Protein AF-A0AAW1MK62-F1 (afdb_monomer_lite)

Secondary structure (DSSP, 8-state):
--TT-HHHHHHHHHHHHHHHHHTHHHHS-----HHHHHH-HHHHHEEEEEEEPTT-EEEEEE---SS---HHHHHHHHHHHHHHHHHHHHHS---EEEEEE--TT--HHHHTTS---S-GGGHHHHS-GGGSBGGGTSSBPPHHHHHHHHHHHHHHTHHHHHHHHS-PPP-

Sequence (171 aa):
MCKNNLDKAKIKFENYVEARSIYGHIFQNRFLEEDAFKDSLTHRCLAVVPQLTEDCYRILILKIPKNNMSGEDFYECMRYILLNADFGLANTSEAGHICIIDCTFLPEKLKQRIQIHNSPEDLLECFPPEYIPKEFGGKSQHCDQNSDNWRRFFIENRIWIRKHDEMKMRD

Foldseek 3Di:
DCPPDPVVVVVVVVVVVVCCVVPVVLLAPLFDDLVNLVPAVLLVFWFWFPDADPLQATEIEGEDDPDDDDPVSVSNNSSVLVLVQVCCVVPHPHPYYDYHYPCVRPDPVVVVPDDDDPALQVVVVVDPLCRRDVVSVGDHHHRSVRSVVVSVVCVVCSVVSVVVNPDDDDD

Structure (mmCIF, N/CA/C/O backbone):
data_AF-A0AAW1MK62-F1
#
_entry.id   AF-A0AAW1MK62-F1
#
loop_
_atom_site.group_PDB
_atom_site.id
_atom_site.type_symbol
_atom_site.label_atom_id
_atom_site.label_alt_id
_atom_site.label_comp_id
_atom_site.label_asym_id
_atom_site.label_entity_id
_atom_site.label_seq_id
_atom_site.pdbx_PDB_ins_code
_atom_site.Cartn_x
_atom_site.Cartn_y
_atom_site.Cartn_z
_atom_site.occupancy
_atom_site.B_iso_or_equiv
_atom_site.auth_seq_id
_atom_site.auth_comp_id
_atom_site.auth_asym_id
_atom_site.auth_atom_id
_atom_site.pdbx_PDB_model_num
ATOM 1 N N . MET A 1 1 ? -9.325 -14.473 -2.824 1.00 62.44 1 MET A N 1
ATOM 2 C CA . MET A 1 1 ? -8.630 -15.649 -3.407 1.00 62.44 1 MET A CA 1
ATOM 3 C C . MET A 1 1 ? -9.512 -16.427 -4.386 1.00 62.44 1 MET A C 1
ATOM 5 O O . MET A 1 1 ? -10.730 -16.375 -4.258 1.00 62.44 1 MET A O 1
ATOM 9 N N . CYS A 1 2 ? -8.928 -17.146 -5.354 1.00 81.31 2 CYS A N 1
ATOM 10 C CA . CYS A 1 2 ? -9.669 -17.945 -6.351 1.00 81.31 2 CYS A CA 1
ATOM 11 C C . CYS A 1 2 ? -10.224 -19.274 -5.813 1.00 81.31 2 CYS A C 1
ATOM 13 O O . CYS A 1 2 ? -10.893 -19.976 -6.561 1.00 81.31 2 CYS A O 1
ATOM 15 N N . LYS A 1 3 ? -9.990 -19.604 -4.530 1.00 86.50 3 LYS A N 1
ATOM 16 C CA . LYS A 1 3 ? -10.487 -20.822 -3.856 1.00 86.50 3 LYS A CA 1
ATOM 17 C C . LYS A 1 3 ? -10.233 -22.092 -4.690 1.00 86.50 3 LYS A C 1
ATOM 19 O O . LYS A 1 3 ? -11.140 -22.889 -4.891 1.00 86.50 3 LYS A O 1
ATOM 24 N N . ASN A 1 4 ? -9.016 -22.220 -5.227 1.00 84.56 4 ASN A N 1
ATOM 25 C CA . ASN A 1 4 ? -8.578 -23.316 -6.106 1.00 84.56 4 ASN A CA 1
ATOM 26 C C . ASN A 1 4 ? -9.387 -23.493 -7.407 1.00 84.56 4 ASN A C 1
ATOM 28 O O . ASN A 1 4 ? -9.309 -24.535 -8.047 1.00 84.56 4 ASN A O 1
ATOM 32 N N . ASN A 1 5 ? -10.145 -22.482 -7.832 1.00 94.12 5 ASN A N 1
ATOM 33 C CA . ASN A 1 5 ? -10.826 -22.493 -9.120 1.00 94.12 5 ASN A CA 1
ATOM 34 C C . ASN A 1 5 ? -9.880 -21.978 -10.220 1.00 94.12 5 ASN A C 1
ATOM 36 O O . ASN A 1 5 ? -9.497 -20.803 -10.213 1.00 94.12 5 ASN A O 1
ATOM 40 N N . LEU A 1 6 ? -9.517 -22.868 -11.146 1.00 92.75 6 LEU A N 1
ATOM 41 C CA . LEU A 1 6 ? -8.556 -22.594 -12.216 1.00 92.75 6 LEU A CA 1
ATOM 42 C C . LEU A 1 6 ? -9.063 -21.551 -13.215 1.00 92.75 6 LEU A C 1
ATOM 44 O O . LEU A 1 6 ? -8.303 -20.659 -13.574 1.00 92.75 6 LEU A O 1
ATOM 48 N N . ASP A 1 7 ? -10.342 -21.584 -13.591 1.00 94.06 7 ASP A N 1
ATOM 49 C CA . ASP A 1 7 ? -10.912 -20.611 -14.534 1.00 94.06 7 ASP A CA 1
ATOM 50 C C . ASP A 1 7 ? -10.874 -19.193 -13.957 1.00 94.06 7 ASP A C 1
ATOM 52 O O . ASP A 1 7 ? -10.449 -18.241 -14.610 1.00 94.06 7 ASP A O 1
ATOM 56 N N . LYS A 1 8 ? -11.229 -19.048 -12.674 1.00 90.25 8 LYS A N 1
ATOM 57 C CA . LYS A 1 8 ? -11.128 -17.769 -11.957 1.00 90.25 8 LYS A CA 1
ATOM 58 C C . LYS A 1 8 ? -9.681 -17.303 -11.828 1.00 90.25 8 LYS A C 1
ATOM 60 O O . LYS A 1 8 ? -9.436 -16.100 -11.864 1.00 90.25 8 LYS A O 1
ATOM 65 N N . ALA A 1 9 ? -8.735 -18.221 -11.629 1.00 89.12 9 ALA A N 1
ATOM 66 C CA . ALA A 1 9 ? -7.315 -17.886 -11.577 1.00 89.12 9 ALA A CA 1
ATOM 67 C C . ALA A 1 9 ? -6.803 -17.407 -12.939 1.00 89.12 9 ALA A C 1
ATOM 69 O O . ALA A 1 9 ? -6.161 -16.361 -12.993 1.00 89.12 9 ALA A O 1
ATOM 70 N N . LYS A 1 10 ? -7.165 -18.105 -14.021 1.00 91.12 10 LYS A N 1
ATOM 71 C CA . LYS A 1 10 ? -6.824 -17.738 -15.396 1.00 91.12 10 LYS A CA 1
ATOM 72 C C . LYS A 1 10 ? -7.330 -16.340 -15.749 1.00 91.12 10 LYS A C 1
ATOM 74 O O . LYS A 1 10 ? -6.522 -15.496 -16.109 1.00 91.12 10 LYS A O 1
ATOM 79 N N . ILE A 1 11 ? -8.618 -16.064 -15.533 1.00 91.19 11 ILE A N 1
ATOM 80 C CA . ILE A 1 11 ? -9.214 -14.749 -15.831 1.00 91.19 11 ILE A CA 1
ATOM 81 C C . ILE A 1 11 ? -8.495 -13.629 -15.069 1.00 91.19 11 ILE A C 1
ATOM 83 O O . ILE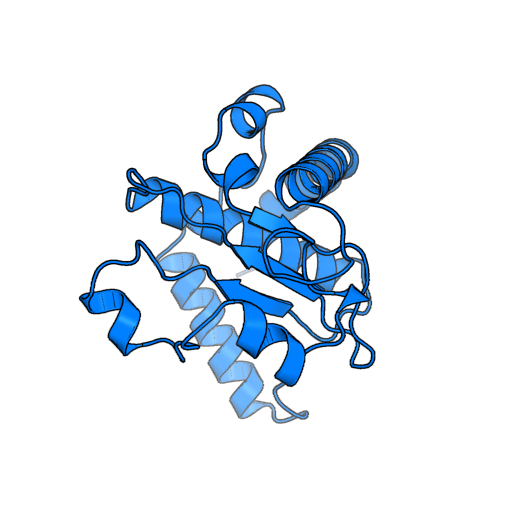 A 1 11 ? -8.190 -12.578 -15.624 1.00 91.19 11 ILE A O 1
ATOM 87 N N . LYS A 1 12 ? -8.192 -13.832 -13.780 1.00 87.19 12 LYS A N 1
ATOM 88 C CA . LYS A 1 12 ? -7.473 -12.815 -12.998 1.00 87.19 12 LYS A CA 1
ATOM 89 C C . LYS A 1 12 ? -6.044 -12.605 -13.475 1.00 87.19 12 LYS A C 1
ATOM 91 O O . LYS A 1 12 ? -5.571 -11.475 -13.440 1.00 87.19 12 LYS A O 1
ATOM 96 N N . PHE A 1 13 ? -5.372 -13.677 -13.878 1.00 87.75 13 PHE A N 1
ATOM 97 C CA . PHE A 1 13 ? -4.030 -13.597 -14.433 1.00 87.75 13 PHE A CA 1
ATOM 98 C C . PHE A 1 13 ? -4.029 -12.842 -15.767 1.00 87.75 13 PHE A C 1
ATOM 100 O O . PHE A 1 13 ? -3.235 -11.924 -15.934 1.00 87.75 13 PHE A O 1
ATOM 107 N N . GLU A 1 14 ? -4.963 -13.151 -16.668 1.00 90.25 14 GLU A N 1
ATOM 108 C CA . GLU A 1 14 ? -5.135 -12.446 -17.945 1.00 90.25 14 GLU A CA 1
ATOM 109 C C . GLU A 1 14 ? -5.404 -10.951 -17.723 1.00 90.25 14 GLU A C 1
ATOM 111 O O . GLU A 1 14 ? -4.677 -10.116 -18.258 1.00 90.25 14 GLU A O 1
ATOM 116 N N . ASN A 1 15 ? -6.349 -10.607 -16.839 1.00 87.25 15 ASN A N 1
ATOM 117 C CA . ASN A 1 15 ? -6.636 -9.213 -16.481 1.00 87.25 15 ASN A CA 1
ATOM 118 C C . ASN A 1 15 ? -5.412 -8.490 -15.903 1.00 87.25 15 ASN A C 1
ATOM 120 O O . ASN A 1 15 ? -5.219 -7.299 -16.133 1.00 87.25 15 ASN A O 1
ATOM 124 N N . TYR A 1 16 ? -4.593 -9.189 -15.116 1.00 85.00 16 TYR A N 1
ATOM 125 C CA . TYR A 1 16 ? -3.375 -8.624 -14.546 1.00 85.00 16 TYR A CA 1
ATOM 126 C C . TYR A 1 16 ? -2.319 -8.340 -15.623 1.00 85.00 16 TYR A C 1
ATOM 128 O O . TYR A 1 16 ? -1.729 -7.259 -15.626 1.00 85.00 16 TYR A O 1
ATOM 136 N N . VAL A 1 17 ? -2.113 -9.268 -16.564 1.00 85.62 17 VAL A N 1
ATOM 137 C CA . VAL A 1 17 ? -1.193 -9.079 -17.697 1.00 85.62 17 VAL A CA 1
ATOM 138 C C . VAL A 1 17 ? -1.660 -7.926 -18.590 1.00 85.62 17 VAL A C 1
ATOM 140 O O . VAL A 1 17 ? -0.856 -7.064 -18.948 1.00 85.62 17 VAL A O 1
ATOM 143 N N . GLU A 1 18 ? -2.958 -7.856 -18.890 1.00 87.75 18 GLU A N 1
ATOM 144 C CA . GLU A 1 18 ? -3.552 -6.763 -19.662 1.00 87.75 18 GLU A CA 1
ATOM 145 C C . GLU A 1 18 ? -3.382 -5.414 -18.948 1.00 87.75 18 GLU A C 1
ATOM 147 O O . GLU A 1 18 ? -2.857 -4.465 -19.532 1.00 87.75 18 GLU A O 1
ATOM 152 N N . ALA A 1 19 ? -3.732 -5.331 -17.661 1.00 83.50 19 ALA A N 1
ATOM 153 C CA . ALA A 1 19 ? -3.566 -4.113 -16.872 1.00 83.50 19 ALA A CA 1
ATOM 154 C C . ALA A 1 19 ? -2.101 -3.655 -16.822 1.00 83.50 19 ALA A C 1
ATOM 156 O O . ALA A 1 19 ? -1.830 -2.458 -16.911 1.00 83.50 19 ALA A O 1
ATOM 157 N N . ARG A 1 20 ? -1.146 -4.587 -16.729 1.00 84.56 20 ARG A N 1
ATOM 158 C CA . ARG A 1 20 ? 0.289 -4.280 -16.761 1.00 84.56 20 ARG A CA 1
ATOM 159 C C . ARG A 1 20 ? 0.746 -3.747 -18.121 1.00 84.56 20 ARG A C 1
ATOM 161 O O . ARG A 1 20 ? 1.641 -2.905 -18.162 1.00 84.56 20 ARG A O 1
ATOM 168 N N . SER A 1 21 ? 0.137 -4.209 -19.210 1.00 83.94 21 SER A N 1
ATOM 169 C CA . SER A 1 21 ? 0.388 -3.693 -20.558 1.00 83.94 21 SER A CA 1
ATOM 170 C C . SER A 1 21 ? -0.182 -2.280 -20.737 1.00 83.94 21 SER A C 1
ATOM 172 O O . SER A 1 21 ? 0.540 -1.371 -21.146 1.00 83.94 21 SER A O 1
ATOM 174 N N . ILE A 1 22 ? -1.445 -2.067 -20.351 1.00 86.19 22 ILE A N 1
ATOM 175 C CA . ILE A 1 22 ? -2.152 -0.783 -20.504 1.00 86.19 22 ILE A CA 1
ATOM 176 C C . ILE A 1 22 ? -1.566 0.291 -19.578 1.00 86.19 22 ILE A C 1
ATOM 178 O O . ILE A 1 22 ? -1.343 1.430 -19.988 1.00 86.19 22 ILE A O 1
ATOM 182 N N . TYR A 1 23 ? -1.292 -0.066 -18.324 1.00 83.00 23 TYR A N 1
ATOM 183 C CA . TYR A 1 23 ? -0.833 0.853 -17.285 1.00 83.00 23 TYR A CA 1
ATOM 184 C C . TYR A 1 23 ? 0.650 0.646 -16.957 1.00 83.00 23 TYR A C 1
ATOM 186 O O . TYR A 1 23 ? 1.051 0.715 -15.800 1.00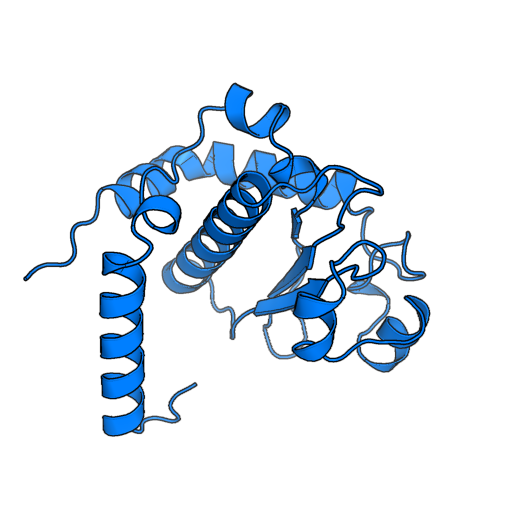 83.00 23 TYR A O 1
ATOM 194 N N . GLY A 1 24 ? 1.502 0.421 -17.962 1.00 80.94 24 GLY A N 1
ATOM 195 C CA . GLY A 1 24 ? 2.931 0.140 -17.747 1.00 80.94 24 GLY A CA 1
ATOM 196 C C . GLY A 1 24 ? 3.643 1.138 -16.820 1.00 80.94 24 GLY A C 1
ATOM 197 O O . GLY A 1 24 ? 4.477 0.738 -16.014 1.00 80.94 24 GLY A O 1
ATOM 198 N N . HIS A 1 25 ? 3.238 2.411 -16.839 1.00 79.81 25 HIS A N 1
ATOM 199 C CA . HIS A 1 25 ? 3.788 3.473 -15.991 1.00 79.81 25 HIS A CA 1
ATOM 200 C C . HIS A 1 25 ? 3.603 3.262 -14.471 1.00 79.81 25 HIS A C 1
ATOM 202 O O . HIS A 1 25 ? 4.371 3.838 -13.699 1.00 79.81 25 HIS A O 1
ATOM 208 N N . ILE A 1 26 ? 2.641 2.446 -14.013 1.00 82.06 26 ILE A N 1
ATOM 209 C CA . ILE A 1 26 ? 2.510 2.074 -12.585 1.00 82.06 26 ILE A CA 1
ATOM 210 C C . ILE A 1 26 ? 3.176 0.731 -12.242 1.00 82.06 26 ILE A C 1
ATOM 212 O O . ILE A 1 26 ? 3.301 0.397 -11.068 1.00 82.06 26 ILE A O 1
ATOM 216 N N . PHE A 1 27 ? 3.629 -0.036 -13.239 1.00 79.81 27 PHE A N 1
ATOM 217 C CA . PHE A 1 27 ? 4.257 -1.356 -13.061 1.00 79.81 27 PHE A CA 1
ATOM 218 C C . PHE A 1 27 ? 5.751 -1.392 -13.419 1.00 79.81 27 PHE A C 1
ATOM 220 O O . PHE A 1 27 ? 6.360 -2.462 -13.381 1.00 79.81 27 PHE A O 1
ATOM 227 N N . GLN A 1 28 ? 6.319 -0.250 -13.800 1.00 76.56 28 GLN A N 1
ATOM 228 C CA . GLN A 1 28 ? 7.712 -0.073 -14.210 1.00 76.56 28 GLN A CA 1
ATOM 229 C C . GLN A 1 28 ? 8.325 1.108 -13.453 1.00 76.56 28 GLN A C 1
ATOM 231 O O . GLN A 1 28 ? 7.592 1.976 -12.971 1.00 76.56 28 GLN A O 1
ATOM 236 N N . ASN A 1 29 ? 9.658 1.157 -13.390 1.00 74.06 29 ASN A N 1
ATOM 237 C CA . ASN A 1 29 ? 10.426 2.215 -12.726 1.00 74.06 29 ASN A CA 1
ATOM 238 C C . ASN A 1 29 ? 9.984 2.407 -11.269 1.00 74.06 29 ASN A C 1
ATOM 240 O O . ASN A 1 29 ? 9.759 3.519 -10.799 1.00 74.06 29 ASN A O 1
ATOM 244 N N . ARG A 1 30 ? 9.807 1.289 -10.562 1.00 76.44 30 ARG A N 1
ATOM 245 C CA . ARG A 1 30 ? 9.345 1.263 -9.163 1.00 76.44 30 ARG A CA 1
ATOM 246 C C . ARG A 1 30 ? 10.486 1.433 -8.170 1.00 76.44 30 ARG A C 1
ATOM 248 O O . ARG A 1 30 ? 10.267 1.454 -6.961 1.00 76.44 30 ARG A O 1
ATOM 255 N N . PHE A 1 31 ? 11.703 1.540 -8.691 1.00 71.06 31 PHE A N 1
ATOM 256 C CA . PHE A 1 31 ? 12.871 1.909 -7.929 1.00 71.06 31 PHE A CA 1
ATOM 257 C C . PHE A 1 31 ? 12.821 3.389 -7.547 1.00 71.06 31 PHE A C 1
ATOM 259 O O . PHE A 1 31 ? 12.507 4.256 -8.360 1.00 71.06 31 PHE A O 1
ATOM 266 N N . LEU A 1 32 ? 13.181 3.652 -6.300 1.00 64.62 32 LEU A N 1
ATOM 267 C CA . LEU A 1 32 ? 13.277 4.981 -5.737 1.00 64.62 32 LEU A CA 1
ATOM 268 C C . LEU A 1 32 ? 14.712 5.282 -5.366 1.00 64.62 32 LEU A C 1
ATOM 270 O O . LEU A 1 32 ? 15.280 4.616 -4.498 1.00 64.62 32 LEU A O 1
ATOM 274 N N . GLU A 1 33 ? 15.250 6.337 -5.961 1.00 64.94 33 GLU A N 1
ATOM 275 C CA . GLU A 1 33 ? 16.374 7.029 -5.346 1.00 64.94 33 GLU A CA 1
ATOM 276 C C . GLU A 1 33 ? 15.899 7.675 -4.036 1.00 64.94 33 GLU A C 1
ATOM 278 O O . GLU A 1 33 ? 14.767 8.157 -3.933 1.00 64.94 33 GLU A O 1
ATOM 283 N N . GLU A 1 34 ? 16.758 7.657 -3.017 1.00 66.81 34 GLU A N 1
ATOM 284 C CA . GLU A 1 34 ? 16.408 8.046 -1.644 1.00 66.81 34 GLU A CA 1
ATOM 285 C C . GLU A 1 34 ? 15.794 9.455 -1.556 1.00 66.81 34 GLU A C 1
ATOM 287 O O . GLU A 1 34 ? 14.839 9.682 -0.805 1.00 66.81 34 GLU A O 1
ATOM 292 N N . ASP A 1 35 ? 16.307 10.382 -2.361 1.00 64.88 35 ASP A N 1
ATOM 293 C CA . ASP A 1 35 ? 15.877 11.779 -2.372 1.00 64.88 35 ASP A CA 1
ATOM 294 C C . ASP A 1 35 ? 14.520 11.961 -3.068 1.00 64.88 35 ASP A C 1
ATOM 296 O O . ASP A 1 35 ? 13.687 12.735 -2.601 1.00 64.88 35 ASP A O 1
ATOM 300 N N . ALA A 1 36 ? 14.230 11.164 -4.104 1.00 63.44 36 ALA A N 1
ATOM 301 C CA . ALA A 1 36 ? 12.954 11.218 -4.817 1.00 63.44 36 ALA A CA 1
ATOM 302 C C . ALA A 1 36 ? 11.773 10.806 -3.925 1.00 63.44 36 ALA A C 1
ATOM 304 O O . ALA A 1 36 ? 10.668 11.326 -4.071 1.00 63.44 36 ALA A O 1
ATOM 305 N N . PHE A 1 37 ? 11.988 9.899 -2.963 1.00 66.44 37 PHE A N 1
ATOM 306 C CA . PHE A 1 37 ? 10.912 9.484 -2.064 1.00 66.44 37 PHE A CA 1
ATOM 307 C C . PHE A 1 37 ? 10.623 10.497 -0.957 1.00 66.44 37 PHE A C 1
ATOM 309 O O . PHE A 1 37 ? 9.459 10.645 -0.583 1.00 66.44 37 PHE A O 1
ATOM 316 N N . LYS A 1 38 ? 11.646 11.192 -0.436 1.00 66.12 38 LYS A N 1
ATOM 317 C CA . LYS A 1 38 ? 11.485 12.184 0.647 1.00 66.12 38 LYS A CA 1
ATOM 318 C C . LYS A 1 38 ? 10.546 13.318 0.241 1.00 66.12 38 LYS A C 1
ATOM 320 O O . LYS A 1 38 ? 9.690 13.697 1.037 1.00 66.12 38 LYS A O 1
ATOM 325 N N . ASP A 1 39 ? 10.660 13.774 -1.001 1.00 66.06 39 ASP A N 1
ATOM 326 C CA . ASP A 1 39 ? 9.842 14.870 -1.524 1.00 66.06 39 ASP A CA 1
ATOM 327 C C . ASP A 1 39 ? 8.526 14.393 -2.164 1.00 66.06 39 ASP A C 1
ATOM 329 O O . ASP A 1 39 ? 7.623 15.199 -2.417 1.00 66.06 39 ASP A O 1
ATO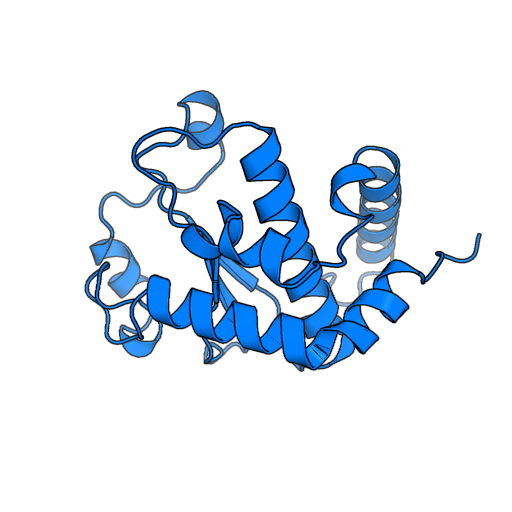M 333 N N . SER A 1 40 ? 8.368 13.079 -2.375 1.00 70.00 40 SER A N 1
ATOM 334 C CA . SER A 1 40 ? 7.168 12.518 -3.000 1.00 70.00 40 SER A CA 1
ATOM 335 C C . SER A 1 40 ? 5.913 12.759 -2.157 1.00 70.00 40 SER A C 1
ATOM 337 O O . SER A 1 40 ? 5.899 12.626 -0.926 1.00 70.00 40 SER A O 1
ATOM 339 N N . LEU A 1 41 ? 4.800 13.060 -2.830 1.00 71.50 41 LEU A N 1
ATOM 340 C CA . LEU A 1 41 ? 3.486 13.076 -2.187 1.00 71.50 41 LEU A CA 1
ATOM 341 C C . LEU A 1 41 ? 3.148 11.707 -1.592 1.00 71.50 41 LEU A C 1
ATOM 343 O O . LEU A 1 41 ? 2.551 11.649 -0.521 1.00 71.50 41 LEU A O 1
ATOM 347 N N . THR A 1 42 ? 3.615 10.618 -2.207 1.00 70.38 42 THR A N 1
ATOM 348 C CA . THR A 1 42 ? 3.397 9.263 -1.692 1.00 70.38 42 THR A CA 1
ATOM 349 C C . THR A 1 42 ? 3.898 9.098 -0.260 1.00 70.38 42 THR A C 1
ATOM 351 O O . THR A 1 42 ? 3.141 8.614 0.580 1.00 70.38 42 THR A O 1
ATOM 354 N N . HIS A 1 43 ? 5.125 9.521 0.058 1.00 72.69 43 HIS A N 1
ATOM 355 C CA . HIS A 1 43 ? 5.656 9.403 1.421 1.00 72.69 43 HIS A CA 1
ATOM 356 C C . HIS A 1 43 ? 4.772 10.112 2.462 1.00 72.69 43 HIS A C 1
ATOM 358 O O . HIS A 1 43 ? 4.691 9.683 3.609 1.00 72.69 43 HIS A O 1
ATOM 364 N N . ARG A 1 44 ? 4.058 11.166 2.063 1.00 72.88 44 ARG A N 1
ATOM 365 C CA . ARG A 1 44 ? 3.132 11.897 2.939 1.00 72.88 44 ARG A CA 1
ATOM 366 C C . ARG A 1 44 ? 1.722 11.311 2.966 1.00 72.88 44 ARG A C 1
ATOM 368 O O . ARG A 1 44 ? 0.973 11.593 3.894 1.00 72.88 44 ARG A O 1
ATOM 375 N N . CYS A 1 45 ? 1.350 10.532 1.952 1.00 78.44 45 CYS A N 1
ATOM 376 C CA . CYS A 1 45 ? -0.017 10.049 1.776 1.00 78.44 45 CYS A CA 1
ATOM 377 C C . CYS A 1 45 ? -0.193 8.581 2.169 1.00 78.44 45 CYS A C 1
ATOM 379 O O . CYS A 1 45 ? -1.286 8.213 2.581 1.00 78.44 45 CYS A O 1
ATOM 381 N N . LEU A 1 46 ? 0.835 7.736 2.041 1.00 84.94 46 LEU A N 1
ATOM 382 C CA . LEU A 1 46 ? 0.724 6.294 2.266 1.00 84.94 46 LEU A CA 1
ATOM 383 C C . LEU A 1 46 ? 1.395 5.875 3.579 1.00 84.94 46 LEU A C 1
ATOM 385 O O . LEU A 1 46 ? 2.621 5.840 3.692 1.00 84.94 46 LEU A O 1
ATOM 389 N N . ALA A 1 47 ? 0.575 5.487 4.550 1.00 87.50 47 ALA A N 1
ATOM 390 C CA . ALA A 1 47 ? 0.998 4.860 5.793 1.00 87.50 47 ALA A CA 1
ATOM 391 C C . ALA A 1 47 ? 0.744 3.350 5.743 1.00 87.50 47 ALA A C 1
ATOM 393 O O . ALA A 1 47 ? -0.328 2.893 5.348 1.00 87.50 47 ALA A O 1
ATOM 394 N N . VAL A 1 48 ? 1.727 2.567 6.186 1.00 88.81 48 VAL A N 1
ATOM 395 C CA . VAL A 1 48 ? 1.610 1.109 6.301 1.00 88.81 48 VAL A CA 1
ATOM 396 C C . VAL A 1 48 ? 1.583 0.741 7.773 1.00 88.81 48 VAL A C 1
ATOM 398 O O . VAL A 1 48 ? 2.531 1.031 8.504 1.00 88.81 48 VAL A O 1
ATOM 401 N N . VAL A 1 49 ? 0.503 0.101 8.219 1.00 89.12 49 VAL A N 1
ATOM 402 C CA . VAL A 1 49 ? 0.400 -0.371 9.601 1.00 89.12 49 VAL A CA 1
ATOM 403 C C . VAL A 1 49 ? 1.326 -1.585 9.758 1.00 89.12 49 VAL A C 1
ATOM 405 O O . VAL A 1 49 ? 1.226 -2.542 8.981 1.00 89.12 49 VAL A O 1
ATOM 408 N N . PRO A 1 50 ? 2.266 -1.575 10.724 1.00 84.44 50 PRO A N 1
ATOM 409 C CA . PRO A 1 50 ? 3.310 -2.598 10.817 1.00 84.44 50 PRO A CA 1
ATOM 410 C C . PRO A 1 50 ? 2.786 -3.963 11.282 1.00 84.44 50 PRO A C 1
ATOM 412 O O . PRO A 1 50 ? 3.399 -4.985 10.976 1.00 84.44 50 PRO A O 1
ATOM 415 N N . GLN A 1 51 ? 1.659 -3.990 11.988 1.00 87.06 51 GLN A N 1
ATOM 416 C CA . GLN A 1 51 ? 1.021 -5.210 12.475 1.00 87.06 51 GLN A CA 1
ATOM 417 C C . GLN A 1 51 ? 0.006 -5.726 11.453 1.00 87.06 51 GLN A C 1
ATOM 419 O O . GLN A 1 51 ? -0.643 -4.938 10.764 1.00 87.06 51 GLN A O 1
ATOM 424 N N . LEU A 1 52 ? -0.119 -7.049 11.365 1.00 89.56 52 LEU A N 1
ATOM 425 C CA . LEU A 1 52 ? -1.192 -7.686 10.608 1.00 89.56 52 LEU A CA 1
ATOM 426 C C . LEU A 1 52 ? -2.453 -7.785 11.468 1.00 89.56 52 LEU A C 1
ATOM 428 O O . LEU A 1 52 ? -2.369 -7.859 12.697 1.00 89.56 52 LEU A O 1
ATOM 432 N N . THR A 1 53 ? -3.611 -7.820 10.812 1.00 89.69 53 THR A N 1
ATOM 433 C CA . THR A 1 53 ? -4.866 -8.213 11.461 1.00 89.69 53 THR A CA 1
ATOM 434 C C . THR A 1 53 ? -4.814 -9.682 11.889 1.00 89.69 53 THR A C 1
ATOM 436 O O . THR A 1 53 ? -3.981 -10.443 11.395 1.00 89.69 53 THR A O 1
ATOM 439 N N . GLU A 1 54 ? -5.749 -10.115 12.737 1.00 87.81 54 GLU A N 1
ATOM 440 C CA . GLU A 1 54 ? -5.906 -11.536 13.101 1.00 87.81 54 GLU A CA 1
ATOM 441 C C . GLU A 1 54 ? -6.072 -12.440 11.866 1.00 87.81 54 GLU A C 1
ATOM 443 O O . GLU A 1 54 ? -5.467 -13.505 11.788 1.00 87.81 54 GLU A O 1
ATOM 448 N N . ASP A 1 55 ? -6.788 -11.956 10.846 1.00 88.44 55 ASP A N 1
ATOM 449 C CA . ASP A 1 55 ? -6.949 -12.636 9.552 1.00 88.44 55 ASP A CA 1
ATOM 450 C C . ASP A 1 55 ? -5.744 -12.481 8.592 1.00 88.44 55 ASP A C 1
ATOM 452 O O . ASP A 1 55 ? -5.855 -12.729 7.390 1.00 88.44 55 ASP A O 1
ATOM 456 N N . CYS A 1 56 ? -4.586 -12.051 9.099 1.00 89.44 56 CYS A N 1
ATOM 457 C CA . CYS A 1 56 ? -3.335 -11.863 8.357 1.00 89.44 56 CYS A CA 1
ATOM 458 C C . CYS A 1 56 ? -3.387 -10.825 7.217 1.00 89.44 56 CYS A C 1
ATOM 460 O O . CYS A 1 56 ? -2.614 -10.929 6.262 1.00 89.44 56 CYS A O 1
ATOM 462 N N . TYR A 1 57 ? -4.249 -9.806 7.293 1.00 90.19 57 TYR A N 1
ATOM 463 C CA . TYR A 1 57 ? -4.248 -8.697 6.335 1.00 90.19 57 TYR A CA 1
ATOM 464 C C . TYR A 1 57 ? -3.311 -7.572 6.770 1.00 90.19 57 TYR A C 1
ATOM 466 O O . TYR A 1 57 ? -3.215 -7.226 7.949 1.00 90.19 57 TYR A O 1
ATOM 474 N N . ARG A 1 58 ? -2.655 -6.948 5.790 1.00 90.81 58 ARG A N 1
ATOM 475 C CA . ARG A 1 58 ? -1.900 -5.708 5.965 1.00 90.81 58 ARG A CA 1
ATOM 476 C C . ARG A 1 58 ? -2.824 -4.508 5.799 1.00 90.81 58 ARG A C 1
ATOM 478 O O . ARG A 1 58 ? -3.476 -4.378 4.765 1.00 90.81 58 ARG A O 1
ATOM 485 N N . ILE A 1 59 ? -2.841 -3.601 6.771 1.00 90.12 59 ILE A N 1
ATOM 486 C CA . ILE A 1 59 ? -3.607 -2.354 6.653 1.00 90.12 59 ILE A CA 1
ATOM 487 C C . ILE A 1 59 ? -2.731 -1.267 6.022 1.00 90.12 59 ILE A C 1
ATOM 489 O O . ILE A 1 59 ? -1.641 -0.953 6.509 1.00 90.12 59 ILE A O 1
ATOM 493 N N . LEU A 1 60 ? -3.228 -0.704 4.923 1.00 90.12 60 LEU A N 1
ATOM 494 C CA . LEU A 1 60 ? -2.688 0.460 4.231 1.00 90.12 60 LEU A CA 1
ATOM 495 C C . LEU A 1 60 ? -3.629 1.634 4.466 1.00 90.12 60 LEU A C 1
ATOM 497 O O . LEU A 1 60 ? -4.846 1.482 4.379 1.00 90.12 60 LEU A O 1
ATOM 501 N N . ILE A 1 61 ? -3.071 2.803 4.743 1.00 87.31 61 ILE A N 1
ATOM 502 C CA . ILE A 1 61 ? -3.836 4.014 5.009 1.00 87.31 61 ILE A CA 1
ATOM 503 C C . ILE A 1 61 ? -3.391 5.075 4.018 1.00 87.31 61 ILE A C 1
ATOM 505 O O . ILE A 1 61 ? -2.228 5.475 4.014 1.00 87.31 61 ILE A O 1
ATOM 509 N N . LEU A 1 62 ? -4.323 5.507 3.172 1.00 85.31 62 LEU A N 1
ATOM 510 C CA . LEU A 1 62 ? -4.116 6.564 2.197 1.00 85.31 62 LEU A CA 1
ATOM 511 C C . LEU A 1 62 ? -4.764 7.854 2.706 1.00 85.31 62 LEU A C 1
ATOM 513 O O . LEU A 1 62 ? -5.980 8.033 2.615 1.00 85.31 62 LEU A O 1
ATOM 517 N N . LYS A 1 63 ? -3.946 8.758 3.240 1.00 81.25 63 LYS A N 1
ATOM 518 C CA . LYS A 1 63 ? -4.363 10.082 3.698 1.00 81.25 63 LYS A CA 1
ATOM 519 C C . LYS A 1 63 ? -4.183 11.094 2.572 1.00 81.25 63 LYS A C 1
ATOM 521 O O . LYS A 1 63 ? -3.058 11.441 2.218 1.00 81.25 63 LYS A O 1
ATOM 526 N N . ILE A 1 64 ? -5.288 11.571 2.003 1.00 76.12 64 ILE A N 1
ATOM 527 C CA . ILE A 1 64 ? -5.250 12.532 0.894 1.00 76.12 64 ILE A CA 1
ATOM 528 C C . ILE A 1 64 ? -5.113 13.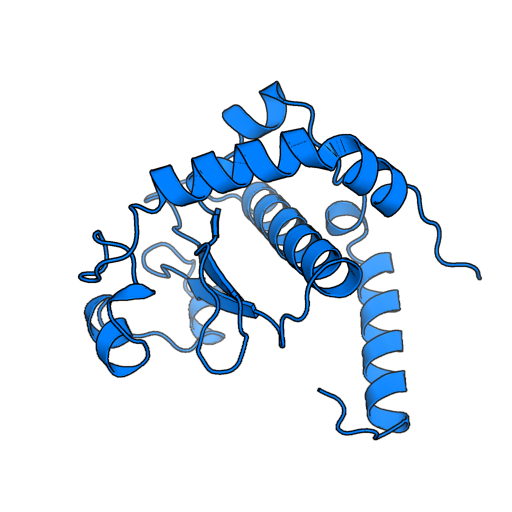957 1.461 1.00 76.12 64 ILE A C 1
ATOM 530 O O . ILE A 1 64 ? -5.939 14.372 2.275 1.00 76.12 64 ILE A O 1
ATOM 534 N N . PRO A 1 65 ? -4.095 14.741 1.062 1.00 71.75 65 PRO A N 1
ATOM 535 C CA . PRO A 1 65 ? -3.920 16.105 1.545 1.00 71.75 65 PRO A CA 1
ATOM 536 C C . PRO A 1 65 ? -5.025 17.042 1.036 1.00 71.75 65 PRO A C 1
ATOM 538 O O . PRO A 1 65 ? -5.572 16.864 -0.051 1.00 71.75 65 PRO A O 1
ATOM 541 N N . LYS A 1 66 ? -5.305 18.088 1.829 1.00 66.19 66 LYS A N 1
ATOM 542 C CA . LYS A 1 66 ? -6.449 19.017 1.709 1.00 66.19 66 LYS A CA 1
ATOM 543 C C . LYS A 1 66 ? -6.646 19.669 0.335 1.00 66.19 66 LYS A C 1
ATOM 545 O O . LYS A 1 66 ? -7.748 20.112 0.057 1.00 66.19 66 LYS A O 1
ATOM 550 N N . ASN A 1 67 ? -5.608 19.742 -0.491 1.00 61.81 67 ASN A N 1
ATOM 551 C CA . ASN A 1 67 ? -5.623 20.094 -1.911 1.00 61.81 67 ASN A CA 1
ATOM 552 C C . ASN A 1 67 ? -4.298 19.579 -2.506 1.00 61.81 67 ASN A C 1
ATOM 554 O O . ASN A 1 67 ? -3.297 19.596 -1.790 1.00 61.81 67 ASN A O 1
ATOM 558 N N . ASN A 1 68 ? -4.275 19.201 -3.792 1.00 60.34 68 ASN A N 1
ATOM 559 C CA . ASN A 1 68 ? -3.074 18.874 -4.598 1.00 60.34 68 ASN A CA 1
ATOM 560 C C . ASN A 1 68 ? -2.728 17.389 -4.814 1.00 60.34 68 ASN A C 1
ATOM 562 O O . ASN A 1 68 ? -1.554 17.084 -4.976 1.00 60.34 68 ASN A O 1
ATOM 566 N N . MET A 1 69 ? -3.694 16.467 -4.881 1.00 69.31 69 MET A N 1
ATOM 567 C CA . MET A 1 69 ? -3.410 15.173 -5.522 1.00 69.31 69 MET A CA 1
ATOM 568 C C . MET A 1 69 ? -3.759 15.265 -7.010 1.00 69.31 69 MET A C 1
ATOM 570 O O . MET A 1 69 ? -4.933 15.286 -7.385 1.00 69.31 69 MET A O 1
ATOM 574 N N . SER A 1 70 ? -2.741 15.380 -7.858 1.00 75.00 70 SER A N 1
ATOM 575 C CA . SER A 1 70 ? -2.885 15.232 -9.304 1.00 75.00 70 SER A CA 1
ATOM 576 C C . SER A 1 70 ? -3.108 13.760 -9.679 1.00 75.00 70 SER A C 1
ATOM 578 O O . SER A 1 70 ? -2.964 12.850 -8.860 1.00 75.00 70 SER A O 1
ATOM 580 N N . GLY A 1 71 ? -3.457 13.501 -10.943 1.00 74.75 71 GLY A N 1
ATOM 581 C CA . GLY A 1 71 ? -3.516 12.126 -11.448 1.00 74.75 71 GLY A CA 1
ATOM 582 C C . GLY A 1 71 ? -2.160 11.417 -11.368 1.00 74.75 71 GLY A C 1
ATOM 583 O O . GLY A 1 71 ? -2.118 10.225 -11.087 1.00 74.75 71 GLY A O 1
ATOM 584 N N . GLU A 1 72 ? -1.062 12.154 -11.554 1.00 75.88 72 GLU A N 1
ATOM 585 C CA . GLU A 1 72 ? 0.299 11.627 -11.440 1.00 75.88 72 GLU A CA 1
ATOM 586 C C . GLU A 1 72 ? 0.599 11.176 -10.009 1.00 75.88 72 GLU A C 1
ATOM 588 O O . GLU A 1 72 ? 0.984 10.028 -9.811 1.00 75.88 72 GLU A O 1
ATOM 593 N N . ASP A 1 73 ? 0.266 11.999 -9.012 1.00 76.25 73 ASP A N 1
ATOM 594 C CA . ASP A 1 73 ? 0.426 11.657 -7.590 1.00 76.25 73 ASP A CA 1
ATOM 595 C C . ASP A 1 73 ? -0.370 10.405 -7.198 1.00 76.25 73 ASP A C 1
ATOM 597 O O . ASP A 1 73 ? 0.085 9.573 -6.409 1.00 76.25 73 ASP A O 1
ATOM 601 N N . PHE A 1 74 ? -1.566 10.242 -7.771 1.00 76.88 74 PHE A N 1
ATOM 602 C CA . PHE A 1 74 ? -2.372 9.042 -7.573 1.00 76.88 74 PHE A CA 1
ATOM 603 C C . PHE A 1 74 ? -1.710 7.804 -8.195 1.00 76.88 74 PHE A C 1
ATOM 605 O O . PHE A 1 74 ? -1.659 6.749 -7.559 1.00 76.88 74 PHE A O 1
ATOM 612 N N . TYR A 1 75 ? -1.171 7.918 -9.413 1.00 78.88 75 TYR A N 1
ATOM 613 C CA . TYR A 1 75 ? -0.437 6.827 -10.057 1.00 78.88 75 TYR A CA 1
ATOM 614 C C . TYR A 1 75 ? 0.833 6.454 -9.296 1.00 78.88 75 TYR A C 1
ATOM 616 O O . TYR A 1 75 ? 1.146 5.267 -9.193 1.00 78.88 75 TYR A O 1
ATOM 624 N N . GLU A 1 76 ? 1.528 7.431 -8.714 1.00 79.06 76 GLU A N 1
ATOM 625 C CA . GLU A 1 76 ? 2.629 7.156 -7.799 1.00 79.06 76 GLU A CA 1
ATOM 626 C C . GLU A 1 76 ? 2.145 6.366 -6.584 1.00 79.06 76 GLU A C 1
ATOM 628 O O . GLU A 1 76 ? 2.661 5.279 -6.334 1.00 79.06 76 GLU A O 1
ATOM 633 N N . CYS A 1 77 ? 1.097 6.821 -5.888 1.00 80.38 77 CYS A N 1
ATOM 634 C CA . CYS A 1 77 ? 0.538 6.097 -4.742 1.00 80.38 77 CYS A CA 1
ATOM 635 C C . CYS A 1 77 ? 0.179 4.645 -5.100 1.00 80.38 77 CYS A C 1
ATOM 637 O O . CYS A 1 77 ? 0.541 3.713 -4.378 1.00 80.38 77 CYS A O 1
ATOM 639 N N . MET A 1 78 ? -0.467 4.440 -6.251 1.00 81.38 78 MET A N 1
ATOM 640 C CA . MET A 1 78 ? -0.797 3.110 -6.767 1.00 81.38 78 MET A CA 1
ATOM 641 C C . MET A 1 78 ? 0.448 2.259 -7.024 1.00 81.38 78 MET A C 1
ATOM 643 O O . MET A 1 78 ? 0.465 1.084 -6.654 1.00 81.38 78 MET A O 1
ATOM 647 N N . ARG A 1 79 ? 1.507 2.839 -7.600 1.00 83.62 79 ARG A N 1
ATOM 648 C CA . ARG A 1 79 ? 2.793 2.163 -7.824 1.00 83.62 79 ARG A CA 1
ATOM 649 C C . ARG A 1 79 ? 3.359 1.599 -6.516 1.00 83.62 79 ARG A C 1
ATOM 651 O O . ARG A 1 79 ? 3.807 0.453 -6.490 1.00 83.62 79 ARG A O 1
ATOM 658 N N . TYR A 1 80 ? 3.286 2.355 -5.420 1.00 83.06 80 TYR A N 1
ATOM 659 C CA . TYR A 1 80 ? 3.797 1.917 -4.114 1.00 83.06 80 TYR A CA 1
ATOM 660 C C . TYR A 1 80 ? 2.915 0.907 -3.403 1.00 83.06 80 TYR A C 1
ATOM 662 O O . TYR A 1 80 ? 3.439 -0.008 -2.768 1.00 83.06 80 TYR A O 1
ATOM 670 N N . ILE A 1 81 ? 1.595 1.034 -3.532 1.00 85.56 81 ILE A N 1
ATOM 671 C CA . ILE A 1 81 ? 0.654 0.024 -3.038 1.00 85.56 81 ILE A CA 1
ATOM 672 C C . ILE A 1 81 ? 0.931 -1.317 -3.730 1.00 85.56 81 ILE A C 1
ATOM 674 O O . ILE A 1 81 ? 1.042 -2.344 -3.064 1.00 85.56 81 ILE A O 1
ATOM 678 N N . LEU A 1 82 ? 1.120 -1.306 -5.053 1.00 86.12 82 LEU A N 1
ATOM 679 C CA . LEU A 1 82 ? 1.450 -2.507 -5.822 1.00 86.12 82 LEU A CA 1
ATOM 680 C C . LEU A 1 82 ? 2.826 -3.071 -5.453 1.00 86.12 82 LEU A C 1
ATOM 682 O O . LEU A 1 82 ? 2.979 -4.284 -5.360 1.00 86.12 82 LEU A O 1
ATOM 686 N N . LEU A 1 83 ? 3.819 -2.217 -5.194 1.00 85.31 83 LEU A N 1
ATOM 687 C CA . LEU A 1 83 ? 5.130 -2.669 -4.730 1.00 85.31 83 LEU A CA 1
ATOM 688 C C . LEU A 1 83 ? 5.069 -3.302 -3.328 1.00 85.31 83 LEU A C 1
ATOM 690 O O . LEU A 1 83 ? 5.732 -4.309 -3.088 1.00 85.31 83 LEU A O 1
ATOM 694 N N . ASN A 1 84 ? 4.265 -2.749 -2.412 1.00 84.81 84 ASN A N 1
ATOM 695 C CA . ASN A 1 84 ? 4.009 -3.355 -1.101 1.00 84.81 84 ASN A CA 1
ATOM 696 C C . ASN A 1 84 ? 3.330 -4.725 -1.258 1.00 84.81 84 ASN A C 1
ATOM 698 O O . ASN A 1 84 ? 3.759 -5.689 -0.627 1.00 84.81 84 ASN A O 1
ATOM 702 N N . ALA A 1 85 ? 2.339 -4.826 -2.148 1.00 86.81 85 ALA A N 1
ATOM 703 C CA . ALA A 1 85 ? 1.662 -6.084 -2.432 1.00 86.81 85 ALA A CA 1
ATOM 704 C C . ALA A 1 85 ? 2.608 -7.145 -3.005 1.00 86.81 85 ALA A C 1
ATOM 706 O O . ALA A 1 85 ? 2.608 -8.280 -2.534 1.00 86.81 85 ALA A O 1
ATOM 707 N N . ASP A 1 86 ? 3.462 -6.770 -3.956 1.00 86.75 86 ASP A N 1
ATOM 708 C CA . ASP A 1 86 ? 4.479 -7.657 -4.517 1.00 86.75 86 ASP A CA 1
ATOM 709 C C . ASP A 1 86 ? 5.478 -8.128 -3.455 1.00 86.75 86 ASP A C 1
ATOM 711 O O . ASP A 1 86 ? 5.817 -9.312 -3.403 1.00 86.75 86 ASP A O 1
ATOM 715 N N . PHE A 1 87 ? 5.938 -7.219 -2.588 1.00 86.44 87 PHE A N 1
ATOM 716 C CA . PHE A 1 87 ? 6.829 -7.584 -1.490 1.00 86.44 87 PHE A CA 1
ATOM 717 C C . PHE A 1 87 ? 6.155 -8.571 -0.535 1.00 86.44 87 PHE A C 1
ATOM 719 O O . PHE A 1 87 ? 6.776 -9.570 -0.166 1.00 86.44 87 PHE A O 1
ATOM 726 N N . GLY A 1 88 ? 4.900 -8.308 -0.161 1.00 86.75 88 GLY A N 1
ATOM 727 C CA . GLY A 1 88 ? 4.116 -9.181 0.706 1.00 86.75 88 GLY A CA 1
ATOM 728 C C . GLY A 1 88 ? 3.943 -10.574 0.100 1.00 86.75 88 GLY A C 1
ATOM 729 O O . GLY A 1 88 ? 4.279 -11.571 0.728 1.00 86.75 88 GLY A O 1
ATOM 730 N N . LEU A 1 89 ? 3.543 -10.645 -1.172 1.00 84.94 89 LEU A N 1
ATOM 731 C CA . LEU A 1 89 ? 3.390 -11.908 -1.900 1.00 84.94 89 LEU A CA 1
ATOM 732 C C . LEU A 1 89 ? 4.687 -12.724 -1.982 1.00 84.94 89 LEU A C 1
ATOM 734 O O . LEU A 1 89 ? 4.636 -13.953 -1.980 1.00 84.94 89 LEU A O 1
ATOM 738 N N . ALA A 1 90 ? 5.838 -12.061 -2.096 1.00 86.31 90 ALA A N 1
ATOM 739 C CA . ALA A 1 90 ? 7.116 -12.734 -2.294 1.00 86.31 90 ALA A CA 1
ATOM 740 C C . ALA A 1 90 ? 7.831 -13.106 -0.987 1.00 86.31 90 ALA A C 1
ATOM 742 O O . ALA A 1 90 ? 8.601 -14.065 -0.974 1.00 86.31 90 ALA A O 1
ATOM 743 N N . ASN A 1 91 ? 7.621 -12.344 0.090 1.00 84.00 91 ASN A N 1
ATOM 744 C CA . ASN A 1 91 ? 8.456 -12.429 1.291 1.00 84.00 91 ASN A CA 1
ATOM 745 C C . ASN A 1 91 ? 7.668 -12.597 2.594 1.00 84.00 91 ASN A C 1
ATOM 747 O O . ASN A 1 91 ? 8.282 -12.796 3.642 1.00 84.00 91 ASN A O 1
ATOM 751 N N . THR A 1 92 ? 6.339 -12.491 2.573 1.00 84.00 92 THR A N 1
ATOM 752 C CA . THR A 1 92 ? 5.515 -12.557 3.784 1.00 84.00 92 THR A CA 1
ATOM 753 C C . THR A 1 92 ? 4.370 -13.556 3.628 1.00 84.00 92 THR A C 1
ATOM 755 O O . THR A 1 92 ? 4.160 -14.156 2.576 1.00 84.00 92 THR A O 1
ATOM 758 N N . SER A 1 93 ? 3.651 -13.802 4.722 1.00 81.44 93 SER A N 1
ATOM 759 C CA . SER A 1 93 ? 2.481 -14.691 4.756 1.00 81.44 93 SER A CA 1
ATOM 760 C C . SER A 1 93 ? 1.173 -13.899 4.838 1.00 81.44 93 SER A C 1
ATOM 762 O O . SER A 1 93 ? 0.206 -14.344 5.452 1.00 81.44 93 SER A O 1
ATOM 764 N N . GLU A 1 94 ? 1.160 -12.697 4.261 1.00 86.00 94 GLU A N 1
ATOM 765 C CA . GLU A 1 94 ? -0.016 -11.831 4.232 1.00 86.00 94 GLU A CA 1
ATOM 766 C C . GLU A 1 94 ? -1.135 -12.452 3.384 1.00 86.00 94 GLU A C 1
ATOM 768 O O . GLU A 1 94 ? -0.924 -12.892 2.254 1.00 86.00 94 GLU A O 1
ATOM 773 N N . ALA A 1 95 ? -2.356 -12.457 3.918 1.00 86.31 95 ALA A N 1
ATOM 774 C CA . ALA A 1 95 ? -3.550 -12.892 3.196 1.00 86.31 95 ALA A CA 1
ATOM 775 C C . ALA A 1 95 ? -3.993 -11.871 2.128 1.00 86.31 95 ALA A C 1
ATOM 777 O O . ALA A 1 95 ? -4.741 -12.210 1.203 1.00 86.31 95 ALA A O 1
ATOM 778 N N . GLY A 1 96 ? -3.529 -10.623 2.253 1.00 86.19 96 GLY A N 1
ATOM 779 C CA . GLY A 1 96 ? -3.777 -9.514 1.338 1.00 86.19 96 GLY A CA 1
ATOM 780 C C . GLY A 1 96 ? -3.719 -8.164 2.052 1.00 86.19 96 GLY A C 1
ATOM 781 O O . GLY A 1 96 ? -3.210 -8.056 3.169 1.00 86.19 96 GLY A O 1
ATOM 782 N N . HIS A 1 97 ? -4.317 -7.148 1.429 1.00 88.06 97 HIS A N 1
ATOM 783 C CA . HIS A 1 97 ? -4.333 -5.774 1.932 1.00 88.06 97 HIS A CA 1
ATOM 784 C C . HIS A 1 97 ? -5.752 -5.291 2.201 1.00 88.06 97 HIS A C 1
ATOM 786 O O . HIS A 1 97 ? -6.673 -5.575 1.434 1.00 88.06 97 HIS A O 1
ATOM 792 N N . ILE A 1 98 ? -5.901 -4.499 3.255 1.00 87.25 98 ILE A N 1
ATOM 793 C CA . ILE A 1 98 ? -7.076 -3.673 3.524 1.00 87.25 98 ILE A CA 1
ATOM 794 C C . ILE A 1 98 ? -6.629 -2.223 3.358 1.00 87.25 98 ILE A C 1
ATOM 796 O O . ILE A 1 98 ? -5.685 -1.792 4.015 1.00 87.25 98 ILE A O 1
ATOM 800 N N . CYS A 1 99 ? -7.276 -1.481 2.461 1.00 85.50 99 CYS A N 1
ATOM 801 C CA . CYS A 1 99 ? -6.946 -0.082 2.205 1.00 85.50 99 CYS A CA 1
ATOM 802 C C . CYS A 1 99 ? -8.007 0.825 2.835 1.00 85.50 99 CYS A C 1
ATOM 804 O O . CYS A 1 99 ? -9.172 0.768 2.446 1.00 85.50 99 CYS A O 1
ATOM 806 N N . ILE A 1 100 ? -7.597 1.653 3.793 1.00 84.06 100 ILE A N 1
ATOM 807 C CA . ILE A 1 100 ? -8.409 2.715 4.389 1.00 84.06 100 ILE A CA 1
ATOM 808 C C . ILE A 1 100 ? -8.039 4.012 3.676 1.00 84.06 100 ILE A C 1
ATOM 810 O O . ILE A 1 100 ? -6.874 4.404 3.666 1.00 84.06 100 ILE A O 1
ATOM 814 N N . ILE A 1 101 ? -9.014 4.674 3.061 1.00 79.81 101 ILE A N 1
ATOM 815 C CA . ILE A 1 101 ? -8.779 5.881 2.264 1.00 79.81 101 ILE A CA 1
ATOM 816 C C . ILE A 1 101 ? -9.527 7.044 2.906 1.00 79.81 101 ILE A C 1
ATOM 818 O O . ILE A 1 101 ? -10.754 7.010 3.004 1.00 79.81 101 ILE A O 1
ATOM 822 N N . ASP A 1 102 ? -8.800 8.094 3.288 1.00 75.50 102 ASP A N 1
ATOM 823 C CA . ASP A 1 102 ? -9.412 9.369 3.651 1.00 75.50 102 ASP A CA 1
ATOM 824 C C . ASP A 1 102 ? -9.989 10.020 2.387 1.00 75.50 102 ASP A C 1
ATOM 826 O O . ASP A 1 102 ? -9.283 10.598 1.557 1.00 75.50 102 ASP A O 1
ATOM 830 N N . CYS A 1 103 ? -11.303 9.882 2.228 1.00 72.69 103 CYS A N 1
ATOM 831 C CA . CYS A 1 103 ? -12.039 10.333 1.054 1.00 72.69 103 CYS A CA 1
ATOM 832 C C . CYS A 1 103 ? -12.477 11.804 1.138 1.00 72.69 103 CYS A C 1
ATOM 834 O O . CYS A 1 103 ? -13.177 12.272 0.232 1.00 72.69 103 CYS A O 1
ATOM 836 N N . THR A 1 104 ? -12.086 12.542 2.187 1.00 71.56 104 THR A N 1
ATOM 837 C CA . THR A 1 104 ? -12.551 13.918 2.449 1.00 71.56 104 THR A CA 1
ATOM 838 C C . THR A 1 104 ? -12.334 14.835 1.242 1.00 71.56 104 THR A C 1
ATOM 840 O O . THR A 1 104 ? -13.201 15.644 0.903 1.00 71.56 104 THR A O 1
ATOM 843 N N . PHE A 1 105 ? -11.223 14.643 0.524 1.00 68.75 105 PHE A N 1
ATOM 844 C CA . PHE A 1 105 ? -10.818 15.471 -0.617 1.00 68.75 105 PHE A CA 1
ATOM 845 C C . PHE A 1 105 ? -10.898 14.753 -1.972 1.00 68.75 105 PHE A C 1
ATOM 847 O O . PHE A 1 105 ? -10.353 15.241 -2.961 1.00 68.75 105 PHE A O 1
ATOM 854 N N . LEU A 1 106 ? -11.589 13.607 -2.055 1.00 68.38 106 LEU A N 1
ATOM 855 C CA . LEU A 1 106 ? -11.780 12.928 -3.339 1.00 68.38 106 LEU A CA 1
ATOM 856 C C . LEU A 1 106 ? -12.740 13.706 -4.258 1.00 68.38 106 LEU A C 1
ATOM 858 O O . LEU A 1 106 ? -13.791 14.170 -3.804 1.00 68.38 106 LEU A O 1
ATOM 862 N N . PRO A 1 107 ? -12.455 13.779 -5.571 1.00 68.56 107 PRO A N 1
ATOM 863 C CA . PRO A 1 107 ? -13.427 14.229 -6.560 1.00 68.56 107 PRO A CA 1
ATOM 864 C C . PRO A 1 107 ? -14.713 13.390 -6.518 1.00 68.56 107 PRO A C 1
ATOM 866 O O . PRO A 1 107 ? -14.664 12.163 -6.418 1.00 68.56 107 PRO A O 1
ATOM 869 N N . GLU A 1 108 ? -15.869 14.034 -6.691 1.00 67.44 108 GLU A N 1
ATOM 870 C CA . GLU A 1 108 ? -17.196 13.402 -6.560 1.00 67.44 108 GLU A CA 1
ATOM 871 C C . GLU A 1 108 ? -17.393 12.176 -7.473 1.00 67.44 108 GLU A C 1
ATOM 873 O O . GLU A 1 108 ? -18.050 11.203 -7.111 1.00 67.44 108 GLU A O 1
ATOM 878 N N . LYS A 1 109 ? -16.744 12.172 -8.645 1.00 62.44 109 LYS A N 1
ATOM 879 C CA . LYS A 1 109 ? -16.764 11.042 -9.591 1.00 62.44 109 LYS A CA 1
ATOM 880 C C . LYS A 1 109 ? -16.104 9.769 -9.044 1.00 62.44 109 LYS A C 1
ATOM 882 O O . LYS A 1 109 ? -16.459 8.679 -9.484 1.00 62.44 109 LYS A O 1
ATOM 887 N N . LEU A 1 110 ? -15.141 9.895 -8.128 1.00 61.06 110 LEU A N 1
ATOM 888 C CA . LEU A 1 110 ? -14.449 8.757 -7.510 1.00 61.06 110 LEU A CA 1
ATOM 889 C C . LEU A 1 110 ? -15.179 8.260 -6.257 1.00 61.06 110 LEU A C 1
ATOM 891 O O . LEU A 1 110 ? -15.218 7.055 -6.021 1.00 61.06 110 LEU A O 1
ATOM 895 N N . LYS A 1 111 ? -15.840 9.161 -5.518 1.00 63.06 111 LYS A N 1
ATOM 896 C CA . LYS A 1 111 ? -16.641 8.832 -4.327 1.00 63.06 111 LYS A CA 1
ATOM 897 C C . LYS A 1 111 ? -17.755 7.813 -4.602 1.00 63.06 111 LYS A C 1
ATOM 899 O O . LYS A 1 111 ? -18.001 6.941 -3.781 1.00 63.06 111 LYS A O 1
ATOM 904 N N . GLN A 1 112 ? -18.362 7.843 -5.791 1.00 60.91 112 GLN A N 1
ATOM 905 C CA . GLN A 1 112 ? -19.447 6.927 -6.186 1.00 60.91 112 GLN A CA 1
ATOM 906 C C . GLN A 1 112 ? -19.040 5.444 -6.301 1.00 60.91 112 GLN A C 1
ATOM 908 O O . GLN A 1 112 ? -19.903 4.591 -6.499 1.00 60.91 112 GLN A O 1
ATOM 913 N N . ARG A 1 113 ? -17.741 5.118 -6.234 1.00 49.97 113 ARG A N 1
ATOM 914 C CA . ARG A 1 113 ? -17.215 3.753 -6.426 1.00 49.97 113 ARG A CA 1
ATOM 915 C C . ARG A 1 113 ? -16.594 3.153 -5.160 1.00 49.97 113 ARG A C 1
ATOM 917 O O . ARG A 1 113 ? -15.955 2.108 -5.247 1.00 49.97 113 ARG A O 1
ATOM 924 N N . ILE A 1 114 ? -16.754 3.810 -4.011 1.00 64.56 114 ILE A N 1
ATOM 925 C CA . ILE A 1 114 ? -16.106 3.457 -2.742 1.00 64.56 114 ILE A CA 1
ATOM 926 C C . ILE A 1 114 ? -17.185 3.404 -1.651 1.00 64.56 114 ILE A C 1
ATOM 928 O O . ILE A 1 114 ? -18.118 4.203 -1.670 1.00 64.56 114 ILE A O 1
ATOM 932 N N . GLN A 1 115 ? -17.088 2.460 -0.710 1.00 60.06 115 GLN A N 1
ATOM 933 C CA . GLN A 1 115 ? -17.901 2.516 0.508 1.00 60.06 115 GLN A CA 1
ATOM 934 C C . GLN A 1 115 ? -17.362 3.637 1.401 1.00 60.06 115 GLN A C 1
ATOM 936 O O . GLN A 1 115 ? -16.211 3.595 1.827 1.00 60.06 115 GLN A O 1
ATOM 941 N N . ILE A 1 116 ? -18.182 4.662 1.622 1.00 65.38 116 ILE A N 1
ATOM 942 C CA . ILE A 1 116 ? -17.822 5.844 2.403 1.00 65.38 116 ILE A CA 1
ATOM 943 C C . ILE A 1 116 ? -18.360 5.659 3.819 1.00 65.38 116 ILE A C 1
ATOM 945 O O . ILE A 1 116 ? -19.549 5.402 4.000 1.00 65.38 116 ILE A O 1
ATOM 949 N N . HIS A 1 117 ? -17.481 5.806 4.803 1.00 68.31 117 HIS A N 1
ATOM 950 C CA . HIS A 1 117 ? -17.848 5.901 6.212 1.00 68.31 117 HIS A CA 1
ATOM 951 C C . HIS A 1 117 ? -18.120 7.368 6.566 1.00 68.31 117 HIS A C 1
ATOM 953 O O . HIS A 1 117 ? -17.522 8.268 5.969 1.00 68.31 117 HIS A O 1
ATOM 959 N N . ASN A 1 118 ? -19.048 7.621 7.491 1.00 63.34 118 ASN A N 1
ATOM 960 C CA . ASN A 1 118 ? -19.502 8.979 7.801 1.00 63.34 118 ASN A CA 1
ATOM 961 C C . ASN A 1 118 ? -18.498 9.724 8.683 1.00 63.34 118 ASN A C 1
ATOM 963 O O . ASN A 1 118 ? -18.434 10.954 8.634 1.00 63.34 118 ASN A O 1
ATOM 967 N N . SER A 1 119 ? -17.719 8.985 9.473 1.00 71.06 119 SER A N 1
ATOM 968 C CA . SER A 1 119 ? -16.686 9.530 10.343 1.00 71.06 119 SER A CA 1
ATOM 969 C C . SER A 1 119 ? -15.458 8.608 10.412 1.00 71.06 119 SER A C 1
ATOM 971 O O . SER A 1 119 ? -15.591 7.396 10.220 1.00 71.06 119 SER A O 1
ATOM 973 N N . PRO A 1 120 ? -14.247 9.140 10.670 1.00 68.50 120 PRO A N 1
ATOM 974 C CA . PRO A 1 120 ? -13.083 8.314 10.986 1.00 68.50 120 PRO A CA 1
ATOM 975 C C . PRO A 1 120 ? -13.308 7.399 12.194 1.00 68.50 120 PRO A C 1
ATOM 977 O O . PRO A 1 120 ? -12.743 6.311 12.248 1.00 68.50 120 PRO A O 1
ATOM 980 N N . GLU A 1 121 ? -14.145 7.816 13.144 1.00 74.69 121 GLU A N 1
ATOM 981 C CA . GLU A 1 121 ? -14.486 7.049 14.338 1.00 74.69 121 GLU A CA 1
ATOM 982 C C . GLU A 1 121 ? -15.272 5.769 14.006 1.00 74.69 121 GLU A C 1
ATOM 984 O O . GLU A 1 121 ? -15.095 4.763 14.693 1.00 74.69 121 GLU A O 1
ATOM 989 N N . ASP A 1 122 ? -16.041 5.753 12.908 1.00 80.94 122 ASP A N 1
ATOM 990 C CA . ASP A 1 122 ? -16.740 4.555 12.406 1.00 80.94 122 ASP A CA 1
ATOM 991 C C . ASP A 1 122 ? -15.750 3.417 12.066 1.00 80.94 122 ASP A C 1
ATOM 993 O O . ASP A 1 122 ? -16.112 2.238 12.047 1.00 80.94 122 ASP A O 1
ATOM 997 N N . LEU A 1 123 ? -14.470 3.734 11.817 1.00 79.88 123 LEU A N 1
ATOM 998 C CA . LEU A 1 123 ? -13.437 2.721 11.575 1.00 79.88 123 LEU A CA 1
ATOM 999 C C . LEU A 1 123 ? -13.203 1.837 12.804 1.00 79.88 123 LEU A C 1
ATOM 1001 O O . LEU A 1 123 ? -12.817 0.680 12.641 1.00 79.88 123 LEU A O 1
ATOM 1005 N N . LEU A 1 124 ? -13.457 2.349 14.013 1.00 81.94 124 LEU A N 1
ATOM 1006 C CA . LEU A 1 124 ? -13.315 1.598 15.263 1.00 81.94 124 LEU A CA 1
ATOM 1007 C C . LEU A 1 124 ? -14.434 0.564 15.460 1.00 81.94 124 LEU A C 1
ATOM 1009 O O . LEU A 1 124 ? -14.270 -0.366 16.246 1.00 81.94 124 LEU A O 1
ATOM 1013 N N . GLU A 1 125 ? -15.551 0.691 14.737 1.00 83.62 125 GLU A N 1
ATOM 1014 C CA . GLU A 1 125 ? -16.582 -0.354 14.675 1.00 83.62 125 GLU A CA 1
ATOM 1015 C C . GLU A 1 125 ? -16.141 -1.526 13.785 1.00 83.62 125 GLU A C 1
ATOM 1017 O O . GLU A 1 125 ? -16.575 -2.661 13.978 1.00 83.62 125 GLU A O 1
ATOM 1022 N N . CYS A 1 126 ? -15.265 -1.256 12.812 1.00 80.12 126 CYS A N 1
ATOM 1023 C CA . CYS A 1 126 ? -14.795 -2.235 11.833 1.00 80.12 126 CYS A CA 1
ATOM 1024 C C . CYS A 1 126 ? -13.472 -2.899 12.240 1.00 80.12 126 CYS A C 1
ATOM 1026 O O . CYS A 1 126 ? -13.239 -4.062 11.911 1.00 80.12 126 CYS A O 1
ATOM 1028 N N . PHE A 1 127 ? -12.595 -2.162 12.925 1.00 84.38 127 PHE A N 1
ATOM 1029 C CA . PHE A 1 127 ? -11.236 -2.587 13.247 1.00 84.38 127 PHE A CA 1
ATOM 10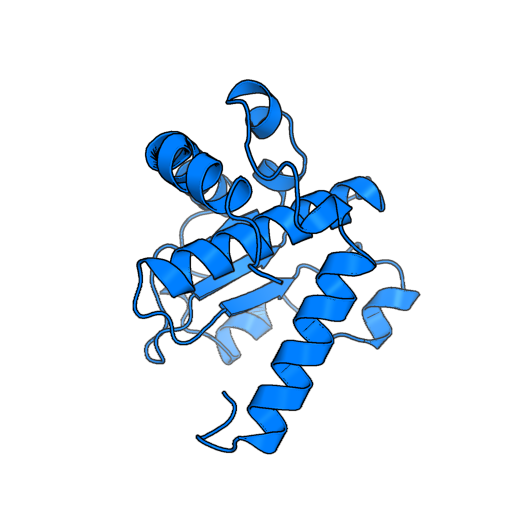30 C C . PHE A 1 127 ? -10.882 -2.294 14.709 1.00 84.38 127 PHE A C 1
ATOM 1032 O O . PHE A 1 127 ? -11.214 -1.222 15.218 1.00 84.38 127 PHE A O 1
ATOM 1039 N N . PRO A 1 128 ? -10.120 -3.186 15.371 1.00 86.38 128 PRO A N 1
ATOM 1040 C CA . PRO A 1 128 ? -9.528 -2.896 16.670 1.00 86.38 128 PRO A CA 1
ATOM 1041 C C . PRO A 1 128 ? -8.755 -1.563 16.687 1.00 86.38 128 PRO A C 1
ATOM 1043 O O . PRO A 1 128 ? -8.015 -1.271 15.736 1.00 86.38 128 PRO A O 1
ATOM 1046 N N . PRO A 1 129 ? -8.854 -0.764 17.770 1.00 87.50 129 PRO A N 1
ATOM 1047 C CA . PRO A 1 129 ? -8.165 0.522 17.880 1.00 87.50 129 PRO A CA 1
ATOM 1048 C C . PRO A 1 129 ? -6.655 0.439 17.644 1.00 87.50 129 PRO A C 1
ATOM 1050 O O . PRO A 1 129 ? -6.050 1.396 17.173 1.00 87.50 129 PRO A O 1
ATOM 1053 N N . GLU A 1 130 ? -6.026 -0.692 17.952 1.00 89.62 130 GLU A N 1
ATOM 1054 C CA . GLU A 1 130 ? -4.591 -0.940 17.800 1.00 89.62 130 GLU A CA 1
ATOM 1055 C C . GLU A 1 130 ? -4.119 -0.851 16.342 1.00 89.62 130 GLU A C 1
ATOM 1057 O O . GLU A 1 130 ? -2.953 -0.546 16.095 1.00 89.62 130 GLU A O 1
ATOM 1062 N N . TYR A 1 131 ? -5.020 -1.051 15.378 1.00 86.38 131 TYR A N 1
ATOM 1063 C CA . TYR A 1 131 ? -4.719 -0.931 13.953 1.00 86.38 131 TYR A CA 1
ATOM 1064 C C . TYR A 1 131 ? -4.945 0.478 13.405 1.00 86.38 131 TYR A C 1
ATOM 1066 O O . TYR A 1 131 ? -4.338 0.860 12.403 1.00 86.38 131 TYR A O 1
ATOM 1074 N N . ILE A 1 132 ? -5.790 1.262 14.072 1.00 87.38 132 ILE A N 1
ATOM 1075 C CA . ILE A 1 132 ? -6.196 2.589 13.623 1.00 87.38 132 ILE A CA 1
ATOM 1076 C C . ILE A 1 132 ? -5.216 3.647 14.163 1.00 87.38 132 ILE A C 1
ATOM 1078 O O . ILE A 1 132 ? -4.915 3.655 15.359 1.00 87.38 132 ILE A O 1
ATOM 1082 N N . PRO A 1 133 ? -4.661 4.537 13.320 1.00 87.81 133 PRO A N 1
ATOM 1083 C CA . PRO A 1 133 ? -3.809 5.641 13.759 1.00 87.81 133 PRO A CA 1
ATOM 1084 C C . PRO A 1 133 ? -4.475 6.541 14.796 1.00 87.81 133 PRO A C 1
ATOM 1086 O O . PRO A 1 133 ? -5.682 6.777 14.757 1.00 87.81 133 PRO A O 1
ATOM 1089 N N . LYS A 1 134 ? -3.657 7.131 15.671 1.00 88.50 134 LYS A N 1
ATOM 1090 C CA . LYS A 1 134 ? -4.101 8.100 16.693 1.00 88.50 134 LYS A CA 1
ATOM 1091 C C . LYS A 1 134 ? -4.942 9.253 16.148 1.00 88.50 134 LYS A C 1
ATOM 1093 O O . LYS A 1 134 ? -5.855 9.719 16.815 1.00 88.50 134 LYS A O 1
ATOM 1098 N N . GLU A 1 135 ? -4.632 9.723 14.947 1.00 83.25 135 GLU A N 1
ATOM 1099 C CA . GLU A 1 135 ? -5.352 10.821 14.288 1.00 83.25 135 GLU A CA 1
ATOM 1100 C C . GLU A 1 135 ? -6.758 10.452 13.793 1.00 83.25 135 GLU A C 1
ATOM 1102 O O . GLU A 1 135 ? -7.538 11.346 13.491 1.00 83.25 135 GLU A O 1
ATOM 1107 N N . PHE A 1 136 ? -7.091 9.160 13.764 1.00 83.31 136 PHE A N 1
ATOM 1108 C CA . PHE A 1 136 ? -8.428 8.640 13.469 1.00 83.31 136 PHE A CA 1
ATOM 1109 C C . PHE A 1 136 ? -9.078 8.012 14.716 1.00 83.31 136 PHE A C 1
ATOM 1111 O O . PHE A 1 136 ? -9.905 7.114 14.611 1.00 83.31 136 PHE A O 1
ATOM 1118 N N . GLY A 1 137 ? -8.652 8.428 15.916 1.00 84.69 137 GLY A N 1
ATOM 1119 C CA . GLY A 1 137 ? -9.221 7.960 17.186 1.00 84.69 137 GLY A CA 1
ATOM 1120 C C . GLY A 1 137 ? -8.709 6.600 17.679 1.00 84.69 137 GLY A C 1
ATOM 1121 O O . GLY A 1 137 ? -9.174 6.112 18.708 1.00 84.69 137 GLY A O 1
ATOM 1122 N N . GLY A 1 138 ? -7.743 5.985 16.990 1.00 88.19 138 GLY A N 1
ATOM 1123 C CA . GLY A 1 138 ? -7.160 4.704 17.389 1.00 88.19 138 GLY A CA 1
ATOM 1124 C C . GLY A 1 138 ? -5.921 4.807 18.290 1.00 88.19 138 GLY A C 1
ATOM 1125 O O . GLY A 1 138 ? -5.621 5.838 18.894 1.00 88.19 138 GLY A O 1
ATOM 1126 N N . LYS A 1 139 ? -5.178 3.702 18.391 1.00 89.56 139 LYS A N 1
ATOM 1127 C CA . LYS A 1 139 ? -3.982 3.532 19.237 1.00 89.56 139 LYS A CA 1
ATOM 1128 C C . LYS A 1 139 ? -2.699 3.239 18.448 1.00 89.56 139 LYS A C 1
ATOM 1130 O O . LYS A 1 139 ? -1.624 3.221 19.051 1.00 89.56 139 LYS A O 1
ATOM 1135 N N . SER A 1 140 ? -2.783 3.029 17.133 1.00 86.75 140 SER A N 1
ATOM 1136 C CA . SER A 1 140 ? -1.614 2.846 16.261 1.00 86.75 140 SER A CA 1
ATOM 1137 C C . SER A 1 140 ? -0.765 4.121 16.173 1.00 86.75 140 SER A C 1
ATOM 1139 O O . SER A 1 140 ? -1.178 5.213 16.573 1.00 86.75 140 SER A O 1
ATOM 1141 N N . GLN A 1 141 ? 0.451 3.997 15.641 1.00 87.56 141 GLN A N 1
ATOM 1142 C CA . GLN A 1 141 ? 1.329 5.143 15.395 1.00 87.56 141 GLN A CA 1
ATOM 1143 C C . GLN A 1 141 ? 0.667 6.165 14.450 1.00 87.56 141 GLN A C 1
ATOM 1145 O O . GLN A 1 141 ? -0.237 5.833 13.683 1.00 87.56 141 GLN A O 1
ATOM 1150 N N . HIS A 1 142 ? 1.124 7.420 14.512 1.00 89.19 142 HIS A N 1
ATOM 1151 C CA . HIS A 1 142 ? 0.701 8.457 13.565 1.00 89.19 142 HIS A CA 1
ATOM 1152 C C . HIS A 1 142 ? 1.059 8.058 12.128 1.00 89.19 142 HIS A C 1
ATOM 1154 O O . HIS A 1 142 ? 2.073 7.389 11.912 1.00 89.19 142 HIS A O 1
ATOM 1160 N N . CYS A 1 143 ? 0.258 8.488 11.150 1.00 85.75 143 CYS A N 1
ATOM 1161 C CA . CYS A 1 143 ? 0.477 8.165 9.741 1.00 85.75 143 CYS A CA 1
ATOM 1162 C C . CYS A 1 143 ? 1.866 8.603 9.275 1.00 85.75 143 CYS A C 1
ATOM 1164 O O . CYS A 1 143 ? 2.551 7.802 8.650 1.00 85.75 143 CYS A O 1
ATOM 1166 N N . ASP A 1 144 ? 2.323 9.793 9.672 1.00 85.50 144 ASP A N 1
ATOM 1167 C CA . ASP A 1 144 ? 3.661 10.298 9.329 1.00 85.50 144 ASP A CA 1
ATOM 1168 C C . ASP A 1 144 ? 4.776 9.382 9.865 1.00 85.50 144 ASP A C 1
ATOM 1170 O O . ASP A 1 144 ? 5.771 9.118 9.196 1.00 85.50 144 ASP A O 1
ATOM 1174 N N . GLN A 1 145 ? 4.594 8.819 11.064 1.00 86.38 145 GLN A N 1
ATOM 1175 C CA . GLN A 1 145 ? 5.571 7.894 11.633 1.00 86.38 145 GLN A CA 1
ATOM 1176 C C . GLN A 1 145 ? 5.567 6.548 10.898 1.00 86.38 145 GLN A C 1
ATOM 1178 O O . GLN A 1 145 ? 6.633 5.984 10.636 1.00 86.38 145 GLN A O 1
ATOM 1183 N N . ASN A 1 146 ? 4.377 6.039 10.565 1.00 86.75 146 ASN A N 1
ATOM 1184 C CA . ASN A 1 146 ? 4.218 4.815 9.783 1.00 86.75 146 ASN A CA 1
ATOM 1185 C C . ASN A 1 146 ? 4.797 4.975 8.372 1.00 86.75 146 ASN A C 1
ATOM 1187 O O . ASN A 1 146 ? 5.451 4.059 7.875 1.00 86.75 146 ASN A O 1
ATOM 1191 N N . SER A 1 147 ? 4.607 6.132 7.739 1.00 84.94 147 SER A N 1
ATOM 1192 C CA . SER A 1 147 ? 5.137 6.405 6.406 1.00 84.94 147 SER A CA 1
ATOM 1193 C C . SER A 1 147 ? 6.661 6.564 6.409 1.00 84.94 147 SER A C 1
ATOM 1195 O O . SER A 1 147 ? 7.329 6.082 5.494 1.00 84.94 147 SER A O 1
ATOM 1197 N N . ASP A 1 148 ? 7.242 7.149 7.462 1.00 86.31 148 ASP A N 1
ATOM 1198 C CA . ASP A 1 148 ? 8.693 7.197 7.679 1.00 86.31 148 ASP A CA 1
ATOM 1199 C C . ASP A 1 148 ? 9.300 5.808 7.878 1.00 86.31 148 ASP A C 1
ATOM 1201 O O . ASP A 1 148 ? 10.346 5.488 7.305 1.00 86.31 148 ASP A O 1
ATOM 1205 N N . ASN A 1 149 ? 8.650 4.961 8.675 1.00 87.12 149 ASN A N 1
ATOM 1206 C CA . ASN A 1 149 ? 9.089 3.579 8.864 1.00 87.12 149 ASN A CA 1
ATOM 1207 C C . ASN A 1 149 ? 9.046 2.817 7.539 1.00 87.12 149 ASN A C 1
ATOM 1209 O O . ASN A 1 149 ? 9.990 2.106 7.192 1.00 87.12 149 ASN A O 1
ATOM 1213 N N . TRP A 1 150 ? 7.984 3.031 6.765 1.00 84.31 150 TRP A N 1
ATOM 1214 C CA . TRP A 1 150 ? 7.825 2.427 5.453 1.00 84.31 150 TRP A CA 1
ATOM 1215 C C . TRP A 1 150 ? 8.866 2.918 4.437 1.00 84.31 150 TRP A C 1
ATOM 1217 O O . TRP A 1 150 ? 9.420 2.119 3.681 1.00 84.31 150 TRP A O 1
ATOM 1227 N N . ARG A 1 151 ? 9.225 4.208 4.475 1.00 82.62 151 ARG A N 1
ATOM 1228 C CA . ARG A 1 151 ? 10.343 4.750 3.689 1.00 82.62 151 ARG A CA 1
ATOM 1229 C C . ARG A 1 151 ? 11.631 3.983 3.963 1.00 82.62 151 ARG A C 1
ATOM 1231 O O . ARG A 1 151 ? 12.295 3.539 3.029 1.00 82.62 151 ARG A O 1
ATOM 1238 N N . ARG A 1 152 ? 12.001 3.861 5.243 1.00 85.06 152 ARG A N 1
ATOM 1239 C CA . ARG A 1 152 ? 13.246 3.188 5.649 1.00 85.06 152 ARG A CA 1
ATOM 1240 C C . ARG A 1 152 ? 13.264 1.747 5.159 1.00 85.06 152 ARG A C 1
ATOM 1242 O O . ARG A 1 152 ? 14.246 1.327 4.557 1.00 85.06 152 ARG A O 1
ATOM 1249 N N . PHE A 1 153 ? 12.141 1.052 5.310 1.00 86.06 153 PHE A N 1
ATOM 1250 C CA . PHE A 1 153 ? 11.977 -0.305 4.815 1.00 86.06 153 PHE A CA 1
ATOM 1251 C C . PHE A 1 153 ? 12.272 -0.424 3.309 1.00 86.06 153 PHE A C 1
ATOM 1253 O O . PHE A 1 153 ? 13.028 -1.307 2.901 1.00 86.06 153 PHE A O 1
ATOM 1260 N N . PHE A 1 154 ? 11.738 0.464 2.463 1.00 81.25 154 PHE A N 1
ATOM 1261 C CA . PHE A 1 154 ? 12.024 0.403 1.025 1.00 81.25 154 PHE A CA 1
ATOM 1262 C C . PHE A 1 154 ? 13.490 0.705 0.692 1.00 81.25 154 PHE A C 1
ATOM 1264 O O . PHE A 1 154 ? 14.063 0.041 -0.172 1.00 81.25 154 PHE A O 1
ATOM 1271 N N . ILE A 1 155 ? 14.125 1.645 1.397 1.00 82.81 155 ILE A N 1
ATOM 1272 C CA . ILE A 1 155 ? 15.554 1.959 1.220 1.00 82.81 155 ILE A CA 1
ATOM 1273 C C . ILE A 1 155 ? 16.432 0.751 1.583 1.00 82.81 155 ILE A C 1
ATOM 1275 O O . ILE A 1 155 ? 17.384 0.416 0.865 1.00 82.81 155 ILE A O 1
ATOM 1279 N N . GLU A 1 156 ? 16.106 0.071 2.681 1.00 87.19 156 GLU A N 1
ATOM 1280 C CA . GLU A 1 156 ? 16.791 -1.143 3.134 1.00 87.19 156 GLU A CA 1
ATOM 1281 C C . GLU A 1 156 ? 16.619 -2.292 2.130 1.00 87.19 156 GLU A C 1
ATOM 1283 O O . GLU A 1 156 ? 17.567 -3.026 1.852 1.00 87.19 156 GLU A O 1
ATOM 1288 N N . ASN A 1 157 ? 15.444 -2.391 1.503 1.00 87.12 157 ASN A N 1
ATOM 1289 C CA . ASN A 1 157 ? 15.101 -3.449 0.551 1.00 87.12 157 ASN A CA 1
ATOM 1290 C C . ASN A 1 157 ? 15.328 -3.066 -0.925 1.00 87.12 157 ASN A C 1
ATOM 1292 O O . ASN A 1 157 ? 14.940 -3.811 -1.827 1.00 87.12 157 ASN A O 1
ATOM 1296 N N . ARG A 1 158 ? 16.007 -1.946 -1.208 1.00 84.25 158 ARG A N 1
ATOM 1297 C CA . ARG A 1 158 ? 16.169 -1.388 -2.567 1.00 84.25 158 ARG A CA 1
ATOM 1298 C C . ARG A 1 158 ? 16.774 -2.352 -3.592 1.00 84.25 158 ARG A C 1
ATOM 1300 O O . ARG A 1 158 ? 16.422 -2.308 -4.767 1.00 84.25 158 ARG A O 1
ATOM 1307 N N . ILE A 1 159 ? 17.664 -3.248 -3.154 1.00 86.81 159 ILE A N 1
ATOM 1308 C CA . ILE A 1 159 ? 18.285 -4.262 -4.021 1.00 86.81 159 ILE A CA 1
ATOM 1309 C C . ILE A 1 159 ? 17.241 -5.286 -4.475 1.00 86.81 159 ILE A C 1
ATOM 1311 O O . ILE A 1 159 ? 17.203 -5.649 -5.651 1.00 86.81 159 ILE A O 1
ATOM 1315 N N . TRP A 1 160 ? 16.378 -5.729 -3.555 1.00 87.25 160 TRP A N 1
ATOM 1316 C CA . TRP A 1 160 ? 15.282 -6.639 -3.876 1.00 87.25 160 TRP A CA 1
ATOM 1317 C C . TRP A 1 160 ? 14.297 -5.970 -4.833 1.00 87.25 160 TRP A C 1
ATOM 1319 O O . TRP A 1 160 ? 13.968 -6.554 -5.861 1.00 87.25 160 TRP A O 1
ATOM 1329 N N . ILE A 1 161 ? 13.911 -4.721 -4.547 1.00 84.69 161 ILE A N 1
ATOM 1330 C CA . ILE A 1 161 ? 12.988 -3.939 -5.383 1.00 84.69 161 ILE A CA 1
ATOM 1331 C C . ILE A 1 161 ? 13.531 -3.821 -6.803 1.00 84.69 161 ILE A C 1
ATOM 1333 O O . ILE A 1 161 ? 12.818 -4.121 -7.753 1.00 84.69 161 ILE A O 1
ATOM 1337 N N . ARG A 1 162 ? 14.808 -3.449 -6.953 1.00 84.19 162 ARG A N 1
ATOM 1338 C CA . ARG A 1 162 ? 15.454 -3.324 -8.262 1.00 84.19 162 ARG A CA 1
ATOM 1339 C C . ARG A 1 162 ? 15.424 -4.637 -9.037 1.00 84.19 162 ARG A C 1
ATOM 1341 O O . ARG A 1 162 ? 14.989 -4.662 -10.182 1.00 84.19 162 ARG A O 1
ATOM 1348 N N . LYS A 1 163 ? 15.837 -5.736 -8.400 1.00 85.25 163 LYS A N 1
ATOM 1349 C CA . LYS A 1 163 ? 15.812 -7.062 -9.028 1.00 85.25 163 LYS A CA 1
ATOM 1350 C C . LYS A 1 163 ? 14.392 -7.460 -9.432 1.00 85.25 163 LYS A C 1
ATOM 1352 O O . LYS A 1 163 ? 14.209 -8.039 -10.497 1.00 85.25 163 LYS A O 1
ATOM 1357 N N . HIS A 1 164 ? 13.406 -7.163 -8.587 1.00 82.88 164 HIS A N 1
ATOM 1358 C CA . HIS A 1 164 ? 11.999 -7.463 -8.841 1.00 82.88 164 HIS A CA 1
ATOM 1359 C C . HIS A 1 164 ? 11.409 -6.620 -9.972 1.00 82.88 164 HIS A C 1
ATOM 1361 O O . HIS A 1 164 ? 10.631 -7.131 -10.770 1.00 82.88 164 HIS A O 1
ATOM 1367 N N . ASP A 1 165 ? 11.816 -5.359 -10.097 1.00 79.62 165 ASP A N 1
ATOM 1368 C CA . ASP A 1 165 ? 11.386 -4.474 -11.183 1.00 79.62 165 ASP A CA 1
ATOM 1369 C C . ASP A 1 165 ? 12.010 -4.857 -12.535 1.00 79.62 165 ASP A C 1
ATOM 1371 O O . ASP A 1 165 ? 11.355 -4.784 -13.574 1.00 79.62 165 ASP A O 1
ATOM 1375 N N . GLU A 1 166 ? 13.252 -5.349 -12.520 1.00 81.31 166 GLU A N 1
ATOM 1376 C CA . GLU A 1 166 ? 13.960 -5.864 -13.699 1.00 81.31 166 GLU A CA 1
ATOM 1377 C C . GLU A 1 166 ? 13.450 -7.251 -14.152 1.00 81.31 166 GLU A C 1
ATOM 1379 O O . GLU A 1 166 ? 13.778 -7.699 -15.258 1.00 81.31 166 GLU A O 1
ATOM 1384 N N . MET A 1 167 ? 12.634 -7.945 -13.342 1.00 75.50 167 MET A N 1
ATOM 1385 C CA . MET A 1 167 ? 12.059 -9.232 -13.735 1.00 75.50 167 MET A CA 1
ATOM 1386 C C . MET A 1 167 ? 11.083 -9.057 -14.900 1.00 75.50 167 MET A C 1
ATOM 1388 O O . MET A 1 167 ? 9.972 -8.537 -14.775 1.00 75.50 167 MET A O 1
ATOM 1392 N N . LYS A 1 168 ? 11.495 -9.562 -16.062 1.00 67.12 168 LYS A N 1
ATOM 1393 C CA . LYS A 1 168 ? 10.618 -9.715 -17.219 1.00 67.12 168 LYS A CA 1
ATOM 1394 C C . LYS A 1 168 ? 9.708 -10.916 -16.998 1.00 67.12 168 LYS A C 1
ATOM 1396 O O . LYS A 1 168 ? 10.176 -11.995 -16.627 1.00 67.12 168 LYS A O 1
ATOM 1401 N N . MET A 1 169 ? 8.418 -10.736 -17.269 1.00 61.34 169 MET A N 1
ATOM 1402 C CA . MET A 1 169 ? 7.551 -11.886 -17.504 1.00 61.34 169 MET A CA 1
ATOM 1403 C C . MET A 1 169 ? 8.093 -12.609 -18.731 1.00 61.34 169 MET A C 1
ATOM 1405 O O . MET A 1 169 ? 8.392 -11.963 -19.732 1.00 61.34 169 MET A O 1
ATOM 1409 N N . ARG A 1 170 ? 8.330 -13.916 -18.605 1.00 50.62 170 ARG A N 1
ATOM 1410 C CA . ARG A 1 170 ? 8.701 -14.733 -19.760 1.00 50.62 170 ARG A CA 1
ATOM 1411 C C . ARG A 1 170 ? 7.463 -14.842 -20.644 1.00 50.62 170 ARG A C 1
ATOM 1413 O O . ARG A 1 170 ? 6.389 -15.104 -20.101 1.00 50.62 170 ARG A O 1
ATOM 1420 N N . ASP A 1 171 ? 7.651 -14.583 -21.934 1.00 41.50 171 ASP A N 1
ATOM 1421 C CA . ASP A 1 171 ? 6.632 -14.765 -22.973 1.00 41.50 171 ASP A CA 1
ATOM 1422 C C . ASP A 1 171 ? 6.120 -16.215 -23.013 1.00 41.50 171 ASP A C 1
ATOM 1424 O O . ASP A 1 171 ? 6.932 -17.140 -22.748 1.00 41.50 17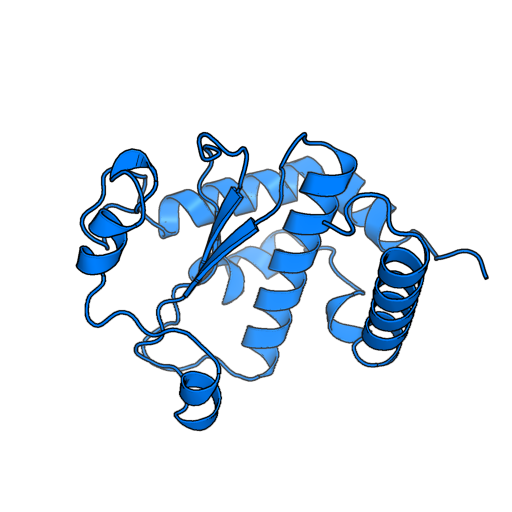1 ASP A O 1
#

pLDDT: mean 79.94, std 9.68, range [41.5, 94.12]

InterPro domains:
  IPR001251 CRAL-TRIO lipid binding domain [PF00650] (105-138)
  IPR036865 CRAL-TRIO lipid binding domain superfamily [G3DSA:3.40.525.10] (103-169)
  IPR036865 CRAL-TRIO lipid binding domain superfamily [SSF52087] (42-164)

Organism: Popillia japonica (NCBI:txid7064)

Radius of gyration: 16.7 Å; chains: 1; bounding box: 38×43×42 Å